Protein AF-A0A379B5F2-F1 (afdb_monomer)

Foldseek 3Di:
DPDLLVVLLQLLQVFDQPDQPDLVSQLVSSVVSVQDSVSSVVDVVQKGWPDWDCDDPVRGIWTWIAGPPPRDIDIHD

Nearest PDB structures (foldseek):
  8cgx-assembly1_A  TM=6.937E-01  e=1.569E+00  Neurospora crassa
  6zn8-assembly1_C  TM=6.514E-01  e=2.318E+00  Haemophilus influenzae 86-028NP
  8qlw-assembly1_A-2  TM=6.849E-01  e=2.640E+00  Purpureocillium lilacinum

Solvent-accessible surface area (backbone atoms only — not comparable to full-atom values): 4429 Å² total; per-residue (Å²): 139,72,65,71,62,52,56,54,50,56,49,51,31,74,37,70,66,88,47,69,88,41,67,67,51,40,30,54,26,30,40,74,70,71,40,51,74,66,55,27,50,53,43,55,73,43,33,45,61,79,44,70,41,75,77,42,101,82,74,48,31,44,31,34,34,31,32,72,83,79,65,49,73,47,80,31,101

pLDDT: mean 83.82, std 10.55, range [48.06, 92.62]

Sequence (77 aa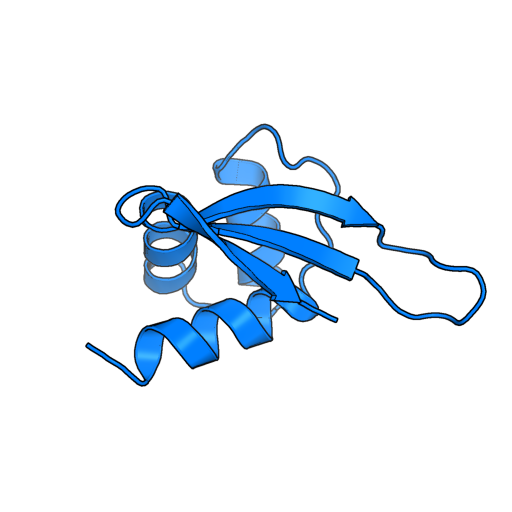):
MSNDNLALLAAAAYGKFTDIKYDKEIQEALKKEKISREQAKKFTDTYEILAHQANTANGYSGTIVRNRHSHQVVVLH

Mean predicted aligned error: 5.18 Å

Secondary structure (DSSP, 8-state):
--HHHHHHHHHHHH---S-SS-HHHHHHHHHHTT--HHHHHHHHHHEEEEEEES--TTS--EEEEEETTT--EEEE-

Radius of gyration: 11.48 Å; Cα contacts (8 Å, |Δi|>4): 111; chains: 1; bounding box: 28×26×30 Å

Structure (mmCIF, N/CA/C/O backbone):
data_AF-A0A379B5F2-F1
#
_entry.id   AF-A0A379B5F2-F1
#
loop_
_atom_site.group_PDB
_atom_site.id
_atom_site.type_symbol
_atom_site.label_atom_id
_atom_site.label_alt_id
_atom_site.label_comp_id
_atom_site.label_asym_id
_atom_site.label_entity_id
_atom_site.label_seq_id
_atom_site.pdbx_PDB_ins_code
_atom_site.Cartn_x
_atom_site.Cartn_y
_atom_site.Cartn_z
_atom_site.occupancy
_atom_site.B_iso_or_equiv
_atom_site.auth_seq_id
_atom_site.auth_comp_id
_atom_site.auth_asym_id
_atom_site.auth_atom_id
_atom_site.pdbx_PDB_model_num
ATOM 1 N N . MET A 1 1 ? -20.484 -1.091 4.101 1.00 48.06 1 MET A N 1
ATOM 2 C CA . MET A 1 1 ? -19.099 -0.789 3.671 1.00 48.06 1 MET A CA 1
ATOM 3 C C . MET A 1 1 ? -19.043 -1.000 2.166 1.00 48.06 1 MET A C 1
ATOM 5 O O . MET A 1 1 ? -19.312 -2.123 1.767 1.00 48.06 1 MET A O 1
ATOM 9 N N . SER A 1 2 ? -18.819 0.014 1.318 1.00 52.12 2 SER A N 1
ATOM 10 C CA . SER A 1 2 ? -18.742 -0.277 -0.131 1.00 52.12 2 SER A CA 1
ATOM 11 C C . SER A 1 2 ? -17.911 0.710 -0.963 1.00 52.12 2 SER A C 1
ATOM 13 O O . SER A 1 2 ? -17.002 0.266 -1.652 1.00 52.12 2 SER A O 1
ATOM 15 N N . ASN A 1 3 ? -18.098 2.031 -0.839 1.00 56.50 3 ASN A N 1
ATOM 16 C CA . ASN A 1 3 ? -17.444 2.967 -1.777 1.00 56.50 3 ASN A CA 1
ATOM 17 C C . ASN A 1 3 ? -16.017 3.384 -1.386 1.00 56.50 3 ASN A C 1
ATOM 19 O O . ASN A 1 3 ? -15.139 3.417 -2.245 1.00 56.50 3 ASN A O 1
ATOM 23 N N . ASP A 1 4 ? -15.749 3.629 -0.100 1.00 58.78 4 ASP A N 1
ATOM 24 C CA . ASP A 1 4 ? -14.421 4.083 0.349 1.00 58.78 4 ASP A CA 1
ATOM 25 C C . ASP A 1 4 ? -13.308 3.077 0.029 1.00 58.78 4 ASP A C 1
ATOM 27 O O . ASP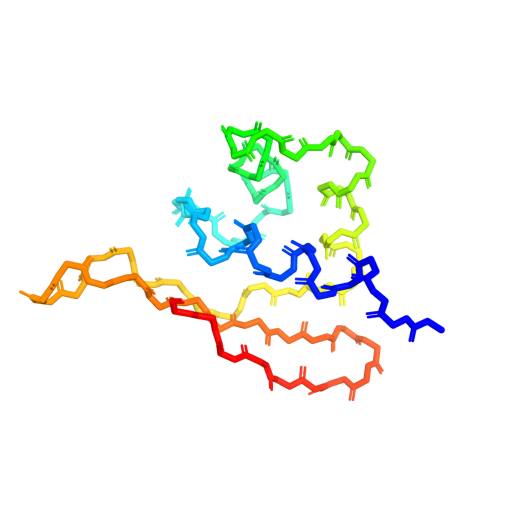 A 1 4 ? -12.182 3.459 -0.275 1.00 58.78 4 ASP A O 1
ATOM 31 N N . ASN A 1 5 ? -13.621 1.779 0.085 1.00 68.62 5 ASN A N 1
ATOM 32 C CA . ASN A 1 5 ? -12.647 0.721 -0.168 1.00 68.62 5 ASN A CA 1
ATOM 33 C C . ASN A 1 5 ? -12.292 0.612 -1.655 1.00 68.62 5 ASN A C 1
ATOM 35 O O . ASN A 1 5 ? -11.139 0.338 -1.972 1.00 68.62 5 ASN A O 1
ATOM 39 N N . LEU A 1 6 ? -13.247 0.857 -2.557 1.00 75.38 6 LEU A N 1
ATOM 40 C CA . LEU A 1 6 ? -13.002 0.827 -4.001 1.00 75.38 6 LEU A CA 1
ATOM 41 C C . LEU A 1 6 ? -12.144 2.016 -4.448 1.00 75.38 6 LEU A C 1
ATOM 43 O O . LEU A 1 6 ? -11.218 1.836 -5.234 1.00 75.38 6 LEU A O 1
ATOM 47 N N . ALA A 1 7 ? -12.387 3.208 -3.894 1.00 76.38 7 ALA A N 1
ATOM 48 C CA . ALA A 1 7 ? -11.567 4.387 -4.174 1.00 76.38 7 ALA A CA 1
ATOM 49 C C . ALA A 1 7 ? -10.109 4.213 -3.701 1.00 76.38 7 ALA A C 1
ATOM 51 O O . ALA A 1 7 ? -9.177 4.596 -4.407 1.00 76.38 7 ALA A O 1
ATOM 52 N N . LEU A 1 8 ? -9.904 3.583 -2.537 1.00 82.06 8 LEU A N 1
ATOM 53 C CA . LEU A 1 8 ? -8.569 3.261 -2.018 1.00 82.06 8 LEU A CA 1
ATOM 54 C C . LEU A 1 8 ? -7.821 2.256 -2.906 1.00 82.06 8 LEU A C 1
ATOM 56 O O . LEU A 1 8 ? -6.634 2.434 -3.168 1.00 82.06 8 LEU A O 1
ATOM 60 N N . LEU A 1 9 ? -8.513 1.218 -3.384 1.00 85.62 9 LEU A N 1
ATOM 61 C CA . LEU A 1 9 ? -7.945 0.227 -4.303 1.00 85.62 9 LEU A CA 1
ATOM 62 C C . LEU A 1 9 ? -7.564 0.858 -5.650 1.00 85.62 9 LEU A C 1
ATOM 64 O O . LEU A 1 9 ? -6.483 0.587 -6.163 1.00 85.62 9 LEU A O 1
ATOM 68 N N . ALA A 1 10 ? -8.404 1.744 -6.188 1.00 82.75 10 ALA A N 1
ATOM 69 C CA . ALA A 1 10 ? -8.118 2.449 -7.435 1.00 82.75 10 ALA A CA 1
ATOM 70 C C . ALA A 1 10 ? -6.867 3.333 -7.326 1.00 82.75 10 ALA A C 1
ATOM 72 O O . ALA A 1 10 ? -6.014 3.307 -8.207 1.00 82.75 10 ALA A O 1
ATOM 73 N N . ALA A 1 11 ? -6.702 4.070 -6.226 1.00 80.75 11 ALA A N 1
ATOM 74 C CA . ALA A 1 11 ? -5.493 4.865 -6.017 1.00 80.75 11 ALA A CA 1
ATOM 75 C C . ALA A 1 11 ? -4.235 4.001 -5.843 1.00 80.75 11 ALA A C 1
ATOM 77 O O . ALA A 1 11 ? -3.163 4.360 -6.326 1.00 80.75 11 ALA A O 1
ATOM 78 N N . ALA A 1 12 ? -4.364 2.834 -5.209 1.00 84.38 12 ALA A N 1
ATOM 79 C CA . ALA A 1 12 ? -3.267 1.880 -5.110 1.00 84.38 12 ALA A CA 1
ATOM 80 C C . ALA A 1 12 ? -2.867 1.276 -6.469 1.00 84.38 12 ALA A C 1
ATOM 82 O O . ALA A 1 12 ? -1.728 0.845 -6.610 1.00 84.38 12 ALA A O 1
ATOM 83 N N . ALA A 1 13 ? -3.735 1.278 -7.486 1.00 84.62 13 ALA A N 1
ATOM 84 C CA . ALA A 1 13 ? -3.362 0.846 -8.837 1.00 84.62 13 ALA A CA 1
ATOM 85 C C . ALA A 1 13 ? -2.277 1.749 -9.455 1.00 84.62 13 ALA A C 1
ATOM 87 O O . ALA A 1 13 ? -1.377 1.258 -10.131 1.00 84.62 13 ALA A O 1
ATOM 88 N N . TYR A 1 14 ? -2.322 3.051 -9.154 1.00 81.38 14 TYR A N 1
ATOM 89 C CA . TYR A 1 14 ? -1.357 4.048 -9.633 1.00 81.38 14 TYR A CA 1
ATOM 90 C C . TYR A 1 14 ? -0.159 4.244 -8.694 1.00 81.38 14 TYR A C 1
ATOM 92 O O . TYR A 1 14 ? 0.818 4.903 -9.054 1.00 81.38 14 TYR A O 1
ATOM 100 N N . GLY A 1 15 ? -0.210 3.658 -7.495 1.00 82.75 15 GLY A N 1
ATOM 101 C CA . GLY A 1 15 ? 0.862 3.740 -6.515 1.00 82.75 15 GLY A CA 1
ATOM 102 C C . GLY A 1 15 ? 2.158 3.118 -7.036 1.00 82.75 15 GLY A C 1
ATOM 103 O O . GLY A 1 15 ? 2.207 1.948 -7.413 1.00 82.75 15 GLY A O 1
ATOM 104 N N . LYS A 1 16 ? 3.244 3.895 -7.009 1.00 84.38 16 LYS A N 1
ATOM 105 C CA . LYS A 1 16 ? 4.595 3.391 -7.292 1.00 84.38 16 LYS A CA 1
ATOM 106 C C . LYS A 1 16 ? 5.193 2.780 -6.029 1.00 84.38 16 LYS A C 1
ATOM 108 O O . LYS A 1 16 ? 5.800 3.492 -5.227 1.00 84.38 16 LYS A O 1
ATOM 113 N N . PHE A 1 17 ? 5.027 1.472 -5.851 1.00 86.62 17 PHE A N 1
ATOM 114 C CA . PHE A 1 17 ? 5.527 0.770 -4.669 1.00 86.62 17 PHE A CA 1
ATOM 115 C C . PHE A 1 17 ? 6.937 0.226 -4.908 1.00 86.62 17 PHE A C 1
ATOM 117 O O . PHE A 1 17 ? 7.127 -0.795 -5.562 1.00 86.62 17 PHE A O 1
ATOM 124 N N . THR A 1 18 ? 7.946 0.912 -4.375 1.00 83.12 18 THR A N 1
ATOM 125 C CA . THR A 1 18 ? 9.347 0.465 -4.450 1.00 83.12 18 THR A CA 1
ATOM 126 C C . THR A 1 18 ? 9.685 -0.588 -3.402 1.00 83.12 18 THR A C 1
ATOM 128 O O . THR A 1 18 ? 10.493 -1.473 -3.665 1.00 83.12 18 THR A O 1
ATOM 131 N N . ASP A 1 19 ? 9.056 -0.506 -2.228 1.00 84.31 19 ASP A N 1
ATOM 132 C CA . ASP A 1 19 ? 9.185 -1.493 -1.161 1.00 84.31 19 ASP A CA 1
ATOM 133 C C . ASP A 1 19 ? 7.801 -1.805 -0.583 1.00 84.31 19 ASP A C 1
ATOM 135 O O . ASP A 1 19 ? 7.135 -0.944 -0.008 1.00 84.31 19 ASP A O 1
ATOM 139 N N . ILE A 1 20 ? 7.358 -3.046 -0.780 1.00 88.81 20 ILE A N 1
ATOM 140 C CA . ILE A 1 20 ? 6.053 -3.541 -0.325 1.00 88.81 20 ILE A CA 1
ATOM 141 C C . ILE A 1 20 ? 6.135 -4.254 1.032 1.00 88.81 20 ILE A C 1
ATOM 143 O O . ILE A 1 20 ? 5.117 -4.715 1.536 1.00 88.81 20 ILE A O 1
ATOM 147 N N . LYS A 1 21 ? 7.330 -4.379 1.632 1.00 86.81 21 LYS A N 1
ATOM 148 C CA . LYS A 1 21 ? 7.508 -5.061 2.926 1.00 86.81 21 LYS A CA 1
ATOM 149 C C . LYS A 1 21 ? 7.144 -4.182 4.115 1.00 86.81 21 LYS A C 1
ATOM 151 O O . LYS A 1 21 ? 6.858 -4.706 5.189 1.00 86.81 21 LYS A O 1
ATOM 156 N N . TYR A 1 22 ? 7.184 -2.863 3.940 1.00 89.19 22 TYR A N 1
ATOM 157 C CA . TYR A 1 22 ? 6.977 -1.904 5.017 1.00 89.19 22 TYR A CA 1
ATOM 158 C C . TYR A 1 22 ? 5.753 -1.034 4.746 1.00 89.19 22 TYR A C 1
ATOM 160 O O . TYR A 1 22 ? 5.734 -0.246 3.803 1.00 89.19 22 TYR A O 1
ATOM 168 N N . ASP A 1 23 ? 4.768 -1.094 5.645 1.00 91.19 23 ASP A N 1
ATOM 169 C CA . ASP A 1 23 ? 3.544 -0.287 5.547 1.00 91.19 23 ASP A CA 1
ATOM 170 C C . ASP A 1 23 ? 3.841 1.215 5.439 1.00 91.19 23 ASP A C 1
ATOM 172 O O . ASP A 1 23 ? 3.129 1.944 4.755 1.00 91.19 23 ASP A O 1
ATOM 176 N N . LYS A 1 24 ? 4.924 1.688 6.067 1.00 91.50 24 LYS A N 1
ATOM 177 C CA . LYS A 1 24 ? 5.356 3.085 5.966 1.00 91.50 24 LYS A CA 1
ATOM 178 C C . LYS A 1 24 ? 5.688 3.476 4.523 1.00 91.50 24 LYS A C 1
ATOM 180 O O . LYS A 1 24 ? 5.216 4.511 4.067 1.00 91.50 24 LYS A O 1
ATOM 185 N N . GLU A 1 25 ? 6.437 2.646 3.803 1.00 91.06 25 GLU A N 1
ATOM 186 C CA . GLU A 1 25 ? 6.820 2.902 2.407 1.00 91.06 25 GLU A CA 1
ATOM 187 C C . 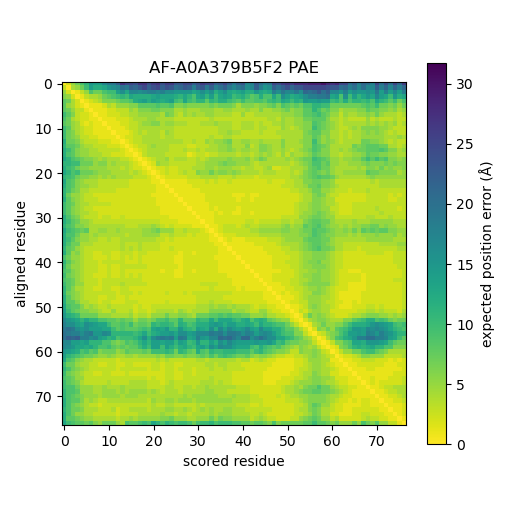GLU A 1 25 ? 5.594 2.860 1.484 1.00 91.06 25 GLU A C 1
ATOM 189 O O . GLU A 1 25 ? 5.427 3.723 0.620 1.00 91.06 25 GLU A O 1
ATOM 194 N N . ILE A 1 26 ? 4.666 1.933 1.741 1.00 91.00 26 ILE A N 1
ATOM 195 C CA . ILE A 1 26 ? 3.376 1.858 1.040 1.00 91.00 26 ILE A CA 1
ATOM 196 C C . ILE A 1 26 ? 2.550 3.129 1.284 1.00 91.00 26 ILE A C 1
ATOM 198 O O . ILE A 1 26 ? 2.023 3.724 0.343 1.00 91.00 26 ILE A O 1
ATOM 202 N N . GLN A 1 27 ? 2.460 3.590 2.534 1.00 92.00 27 GLN A N 1
ATOM 203 C CA . GLN A 1 27 ? 1.746 4.819 2.880 1.00 92.00 27 GLN A CA 1
ATOM 204 C C . GLN A 1 27 ? 2.385 6.055 2.236 1.00 92.00 27 GLN A C 1
ATOM 206 O O . GLN A 1 27 ? 1.661 6.934 1.769 1.00 92.00 27 GLN A O 1
ATOM 211 N N . GLU A 1 28 ? 3.718 6.148 2.190 1.00 91.38 28 GLU A N 1
ATOM 212 C CA . GLU A 1 28 ? 4.413 7.230 1.482 1.00 91.38 28 GLU A CA 1
ATOM 213 C C . GLU A 1 28 ? 4.105 7.216 -0.020 1.00 91.38 28 GLU A C 1
ATOM 215 O O . GLU A 1 28 ? 3.843 8.274 -0.597 1.00 91.38 28 GLU A O 1
ATOM 220 N N . ALA A 1 29 ? 4.081 6.038 -0.650 1.00 89.75 29 ALA A N 1
ATOM 221 C CA . ALA A 1 29 ? 3.719 5.896 -2.058 1.00 89.75 29 ALA A CA 1
ATOM 222 C C . ALA A 1 29 ? 2.275 6.348 -2.327 1.00 89.75 29 ALA A C 1
ATOM 224 O O . ALA A 1 29 ? 2.043 7.136 -3.239 1.00 89.75 29 ALA A O 1
ATOM 225 N N . LEU A 1 30 ? 1.315 5.941 -1.492 1.00 89.38 30 LEU A N 1
ATOM 226 C CA . LEU A 1 30 ? -0.086 6.356 -1.632 1.00 89.38 30 LEU A CA 1
ATOM 227 C C . LEU A 1 30 ? -0.264 7.866 -1.456 1.00 89.38 30 LEU A C 1
ATOM 229 O O . LEU A 1 30 ? -0.996 8.498 -2.214 1.00 89.38 30 LEU A O 1
ATOM 233 N N . LYS A 1 31 ? 0.435 8.481 -0.497 1.00 89.38 31 LYS A N 1
ATOM 234 C CA . LYS A 1 31 ? 0.367 9.937 -0.293 1.00 89.38 31 LYS A CA 1
ATOM 235 C C . LYS A 1 31 ? 0.851 10.731 -1.510 1.00 89.38 31 LYS A C 1
ATOM 237 O O . LYS A 1 31 ? 0.343 11.826 -1.747 1.00 89.38 31 LYS A O 1
ATOM 242 N N . LYS A 1 32 ? 1.792 10.195 -2.301 1.00 88.62 32 LYS A N 1
ATOM 243 C CA . LYS A 1 32 ? 2.217 10.813 -3.574 1.00 88.62 32 LYS A CA 1
ATOM 244 C C . LYS A 1 32 ? 1.089 10.830 -4.611 1.00 88.62 32 LYS A C 1
ATOM 246 O O . LYS A 1 32 ? 0.992 11.790 -5.368 1.00 88.62 32 LYS A O 1
ATOM 251 N N . GLU A 1 33 ? 0.173 9.867 -4.542 1.00 85.75 33 GLU A N 1
ATOM 252 C CA . GLU A 1 33 ? -1.059 9.798 -5.342 1.00 85.75 33 GLU A CA 1
ATOM 253 C C . GLU A 1 33 ? -2.218 10.623 -4.742 1.00 85.75 33 GLU A C 1
ATOM 255 O O . GLU A 1 33 ? -3.389 10.385 -5.030 1.00 85.75 33 GLU A O 1
ATOM 260 N N . LYS A 1 34 ? -1.910 11.622 -3.897 1.00 84.94 34 LYS A N 1
ATOM 261 C CA . LYS A 1 34 ? -2.879 12.540 -3.261 1.00 84.94 34 LYS A CA 1
ATOM 262 C C . LYS A 1 34 ? -3.900 11.857 -2.337 1.00 84.94 34 LYS A C 1
ATOM 264 O O . LYS A 1 34 ? -4.924 12.452 -2.004 1.00 84.94 34 LYS A O 1
ATOM 269 N N . ILE A 1 35 ? -3.605 10.645 -1.873 1.00 87.56 35 ILE A N 1
ATOM 270 C CA . ILE A 1 35 ? -4.358 9.970 -0.811 1.00 87.56 35 ILE A CA 1
ATOM 271 C C . ILE A 1 35 ? -4.042 10.636 0.537 1.00 87.56 35 ILE A C 1
ATOM 273 O O . ILE A 1 35 ? -2.882 10.927 0.844 1.00 87.56 35 ILE A O 1
ATOM 277 N N . SER A 1 36 ? -5.059 10.866 1.375 1.00 89.38 36 SER A N 1
ATOM 278 C CA . SER A 1 36 ? -4.839 11.438 2.708 1.00 89.38 36 SER A CA 1
ATOM 279 C C . SER A 1 36 ? -4.065 10.472 3.616 1.00 89.38 36 SER A C 1
ATOM 281 O O . SER A 1 36 ? -4.091 9.254 3.438 1.00 89.38 36 SER A O 1
ATOM 283 N N . ARG A 1 37 ? -3.394 10.990 4.652 1.00 90.12 37 ARG A N 1
ATOM 284 C CA . ARG A 1 37 ? -2.658 10.144 5.611 1.00 90.12 37 ARG A CA 1
ATOM 285 C C . ARG A 1 37 ? -3.558 9.094 6.274 1.00 90.12 37 ARG A C 1
ATOM 287 O O . ARG A 1 37 ? -3.135 7.958 6.465 1.00 90.12 37 ARG A O 1
ATOM 294 N N . GLU A 1 38 ? -4.786 9.471 6.618 1.00 90.88 38 GLU A N 1
ATOM 295 C CA . GLU A 1 38 ? -5.766 8.576 7.243 1.00 90.88 38 GLU A CA 1
ATOM 296 C C . GLU A 1 38 ? -6.218 7.477 6.281 1.00 90.88 38 GLU A C 1
ATOM 298 O O . GLU A 1 38 ? -6.315 6.315 6.665 1.00 90.88 38 GLU A O 1
ATOM 303 N N . GLN A 1 39 ? -6.430 7.830 5.014 1.00 89.25 39 GLN A N 1
ATOM 304 C CA . GLN A 1 39 ? -6.781 6.894 3.952 1.00 89.25 39 GLN A CA 1
ATOM 305 C C . GLN A 1 39 ? -5.639 5.917 3.642 1.00 89.25 39 GLN A C 1
ATOM 307 O O . GLN A 1 39 ? -5.883 4.718 3.528 1.00 89.25 39 GLN A O 1
ATOM 312 N N . ALA A 1 40 ? -4.395 6.398 3.576 1.00 90.44 40 ALA A N 1
ATOM 313 C CA . ALA A 1 40 ? -3.217 5.554 3.380 1.00 90.44 40 ALA A CA 1
ATOM 314 C C . ALA A 1 40 ? -3.042 4.559 4.535 1.00 90.44 40 ALA A C 1
ATOM 316 O O . ALA A 1 40 ? -2.781 3.380 4.306 1.00 90.44 40 ALA A O 1
ATOM 317 N N . LYS A 1 41 ? -3.246 5.015 5.778 1.00 92.38 41 LYS A N 1
ATOM 318 C CA . LYS A 1 41 ? -3.229 4.141 6.954 1.00 92.38 41 LYS A CA 1
ATOM 319 C C . LYS A 1 41 ? -4.352 3.102 6.891 1.00 92.38 41 LYS A C 1
ATOM 321 O O . LYS A 1 41 ? -4.091 1.912 7.026 1.00 92.38 41 LYS A O 1
ATOM 326 N N . LYS A 1 42 ? -5.586 3.533 6.601 1.00 91.56 42 LYS A N 1
ATOM 327 C CA . LYS A 1 42 ? -6.741 2.638 6.430 1.00 91.56 42 LYS A CA 1
ATOM 328 C C . LYS A 1 42 ? -6.479 1.581 5.354 1.00 91.56 42 LYS A C 1
ATOM 330 O O . LYS A 1 42 ? -6.887 0.434 5.526 1.00 91.56 42 LYS A O 1
ATOM 335 N N . PHE A 1 43 ? -5.790 1.947 4.271 1.00 91.19 43 PHE A N 1
ATOM 336 C CA . PHE A 1 43 ? -5.377 1.001 3.240 1.00 91.19 43 PHE A CA 1
ATOM 337 C C . PHE A 1 43 ? -4.447 -0.074 3.805 1.00 91.19 43 PHE A C 1
ATOM 339 O O . PHE A 1 43 ? -4.795 -1.241 3.692 1.00 91.19 43 PHE A O 1
ATOM 346 N N . THR A 1 44 ? -3.330 0.279 4.448 1.00 92.62 44 THR A N 1
ATOM 347 C CA . THR A 1 44 ? -2.373 -0.719 4.973 1.00 92.62 44 THR A CA 1
ATOM 348 C C . THR A 1 44 ? -2.924 -1.548 6.134 1.00 92.62 44 THR A C 1
ATOM 350 O O . THR A 1 44 ? -2.538 -2.705 6.303 1.00 92.62 44 THR A O 1
ATOM 353 N N . ASP A 1 45 ? -3.863 -0.985 6.900 1.00 92.50 45 ASP A N 1
ATOM 354 C CA . ASP A 1 45 ? -4.580 -1.700 7.960 1.00 92.50 45 ASP A CA 1
ATOM 355 C C . ASP A 1 45 ? -5.531 -2.762 7.370 1.00 92.50 45 ASP A C 1
ATOM 357 O O . ASP A 1 45 ? -5.719 -3.827 7.953 1.00 92.50 45 ASP A O 1
ATOM 361 N N . THR A 1 46 ? -6.115 -2.495 6.195 1.00 91.69 46 THR A N 1
ATOM 362 C CA . THR A 1 46 ? -7.120 -3.369 5.558 1.00 91.69 46 THR A CA 1
ATOM 363 C C . THR A 1 46 ? -6.508 -4.334 4.543 1.00 91.69 46 THR A C 1
ATOM 365 O O . THR A 1 46 ? -6.974 -5.465 4.396 1.00 91.69 46 THR A O 1
ATOM 368 N N . TYR A 1 47 ? -5.485 -3.890 3.821 1.00 91.19 47 TYR A N 1
ATOM 369 C CA . TYR A 1 47 ? -4.889 -4.577 2.687 1.00 91.19 47 TYR A CA 1
ATOM 370 C C . TYR A 1 47 ? -3.383 -4.721 2.865 1.00 91.19 47 TYR A C 1
ATOM 372 O O . TYR A 1 47 ? -2.701 -3.843 3.387 1.00 91.19 47 TYR A O 1
ATOM 380 N N . GLU A 1 48 ? -2.859 -5.830 2.370 1.00 92.25 48 GLU A N 1
ATOM 381 C CA . GLU A 1 48 ? -1.431 -6.027 2.158 1.00 92.25 48 GLU A CA 1
ATOM 382 C C . GLU A 1 48 ? -1.152 -6.156 0.663 1.00 92.25 48 GLU A C 1
ATOM 384 O O . GLU A 1 48 ? -1.950 -6.735 -0.079 1.00 92.25 48 GLU A O 1
ATOM 389 N N . ILE A 1 49 ? -0.017 -5.624 0.218 1.00 91.69 49 ILE A N 1
ATOM 390 C CA . ILE A 1 49 ? 0.448 -5.807 -1.155 1.00 91.69 49 ILE A CA 1
ATOM 391 C C . ILE A 1 49 ? 1.249 -7.106 -1.196 1.00 91.69 49 ILE A C 1
ATOM 393 O O . ILE A 1 49 ? 2.272 -7.232 -0.530 1.00 91.69 49 ILE A O 1
ATOM 397 N N . LEU A 1 50 ? 0.778 -8.075 -1.978 1.00 90.94 50 LEU A N 1
ATOM 398 C CA . LEU A 1 50 ? 1.450 -9.363 -2.161 1.00 90.94 50 LEU A CA 1
ATOM 399 C C . LEU A 1 50 ? 2.526 -9.285 -3.244 1.00 90.94 50 LEU A C 1
ATOM 401 O O . LEU A 1 50 ? 3.572 -9.920 -3.138 1.00 90.94 50 LEU A O 1
ATOM 405 N N . ALA A 1 51 ? 2.253 -8.518 -4.296 1.00 89.00 51 ALA A N 1
ATOM 406 C CA . ALA A 1 51 ? 3.162 -8.319 -5.410 1.00 89.00 51 ALA A CA 1
ATOM 407 C C . ALA A 1 51 ? 2.869 -6.980 -6.085 1.00 89.00 51 ALA A C 1
ATOM 409 O O . ALA A 1 51 ? 1.713 -6.577 -6.205 1.00 89.00 51 ALA A O 1
ATOM 410 N N . HIS A 1 52 ? 3.916 -6.318 -6.561 1.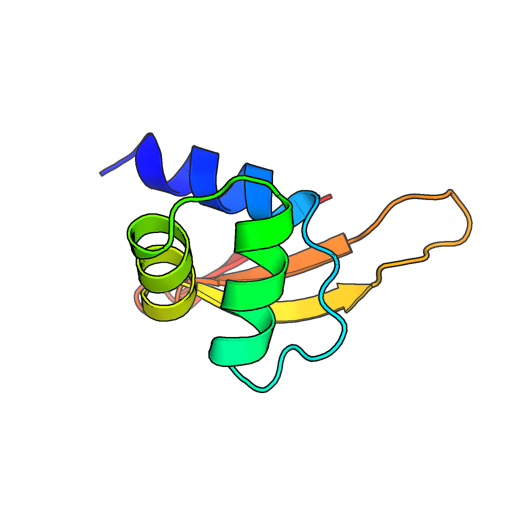00 87.75 52 HIS A N 1
ATOM 411 C CA . HIS A 1 52 ? 3.804 -5.132 -7.396 1.00 87.75 52 HIS A CA 1
ATOM 412 C C . HIS A 1 52 ? 4.807 -5.228 -8.539 1.00 87.75 52 HIS A C 1
ATOM 414 O O . HIS A 1 52 ? 5.989 -5.493 -8.321 1.00 87.75 52 HIS A O 1
ATOM 420 N N . GLN A 1 53 ? 4.332 -4.995 -9.754 1.00 83.88 53 GLN A N 1
ATOM 421 C CA . GLN A 1 53 ? 5.146 -4.949 -10.953 1.00 83.88 53 GLN A CA 1
ATOM 422 C C . GLN A 1 53 ? 4.897 -3.618 -11.654 1.00 83.88 53 GLN A C 1
ATOM 424 O O . GLN A 1 53 ? 3.926 -3.469 -12.388 1.00 83.88 53 GLN A O 1
ATOM 429 N N . ALA A 1 54 ? 5.786 -2.652 -11.410 1.00 70.94 54 ALA A N 1
ATOM 430 C CA . ALA A 1 54 ? 5.662 -1.285 -11.920 1.00 70.94 54 ALA A CA 1
ATOM 431 C C . ALA A 1 54 ? 5.839 -1.177 -13.445 1.00 70.94 54 ALA A C 1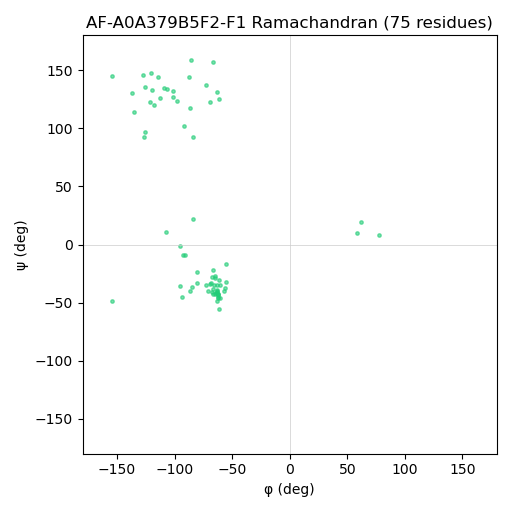
ATOM 433 O O . ALA A 1 54 ? 5.221 -0.327 -14.072 1.00 70.94 54 ALA A O 1
ATOM 434 N N . ASN A 1 55 ? 6.683 -2.030 -14.037 1.00 66.94 55 ASN A N 1
ATOM 435 C CA . ASN A 1 55 ? 7.059 -1.962 -15.449 1.00 66.94 55 ASN A CA 1
ATOM 436 C C . ASN A 1 55 ? 6.815 -3.314 -16.123 1.00 66.94 55 ASN A C 1
ATOM 438 O O . ASN A 1 55 ? 7.674 -4.198 -16.109 1.00 66.94 55 ASN A O 1
ATOM 442 N N . THR A 1 56 ? 5.638 -3.489 -16.716 1.00 65.12 56 THR A N 1
ATOM 443 C CA . THR A 1 56 ? 5.435 -4.536 -17.727 1.00 65.12 56 THR A CA 1
ATOM 444 C C . THR A 1 56 ? 5.846 -4.005 -19.103 1.00 65.12 56 THR A C 1
ATOM 446 O O . THR A 1 56 ? 5.877 -2.794 -19.324 1.00 65.12 56 THR A O 1
ATOM 449 N N . ALA A 1 57 ? 6.152 -4.900 -20.048 1.00 62.28 57 ALA A N 1
ATOM 450 C CA . ALA A 1 57 ? 6.623 -4.546 -21.395 1.00 62.28 57 ALA A CA 1
ATOM 451 C C . ALA A 1 57 ? 5.689 -3.591 -22.174 1.00 62.28 57 ALA A C 1
ATOM 453 O O . ALA A 1 57 ? 6.124 -2.963 -23.132 1.00 62.28 57 ALA A O 1
ATOM 454 N N . ASN A 1 58 ? 4.433 -3.450 -21.736 1.00 63.69 58 ASN A N 1
ATOM 455 C CA . ASN A 1 58 ? 3.402 -2.638 -22.379 1.00 63.69 58 ASN A CA 1
ATOM 456 C C . ASN A 1 58 ? 3.069 -1.340 -21.612 1.00 63.69 58 ASN A C 1
ATOM 458 O O . ASN A 1 58 ? 2.073 -0.696 -21.924 1.00 63.69 58 ASN A O 1
ATOM 462 N N . GLY A 1 59 ? 3.855 -0.961 -20.596 1.00 64.75 59 GLY A N 1
ATOM 463 C CA . GLY A 1 59 ? 3.624 0.261 -19.811 1.00 64.75 59 GLY A CA 1
ATOM 464 C C . GLY A 1 59 ? 2.507 0.161 -18.763 1.00 64.75 59 GLY A C 1
ATOM 465 O O . GLY A 1 59 ? 2.168 1.167 -18.147 1.00 64.75 59 GLY A O 1
ATOM 466 N N . TYR A 1 60 ? 1.960 -1.037 -18.536 1.00 64.75 60 TYR A N 1
ATOM 467 C CA . TYR A 1 60 ? 0.998 -1.308 -17.465 1.00 64.75 60 TYR A CA 1
ATOM 468 C C . TYR A 1 60 ? 1.720 -1.672 -16.165 1.00 64.75 60 TYR A C 1
ATOM 470 O O . TYR A 1 60 ? 2.739 -2.375 -16.195 1.00 64.75 60 TYR A O 1
ATOM 478 N N . SER A 1 61 ? 1.162 -1.253 -15.032 1.00 74.62 61 SER A N 1
ATOM 479 C CA . SER A 1 61 ? 1.580 -1.692 -13.701 1.00 74.62 61 SER A CA 1
ATOM 480 C C . SER A 1 61 ? 0.547 -2.647 -13.119 1.00 74.62 61 SER A C 1
ATOM 482 O O . SER 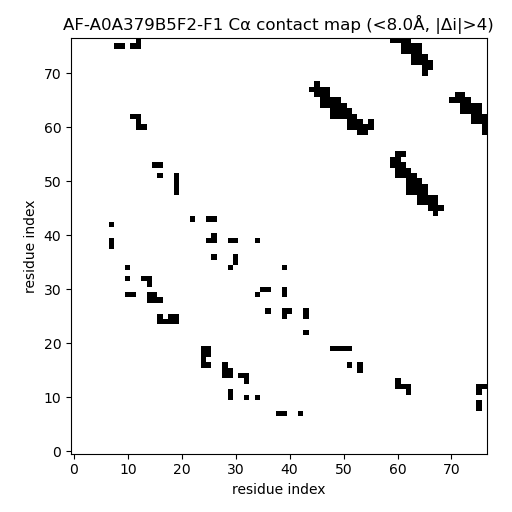A 1 61 ? -0.641 -2.367 -13.179 1.00 74.62 61 SER A O 1
ATOM 484 N N . GLY A 1 62 ? 0.986 -3.768 -12.549 1.00 84.75 62 GLY A N 1
ATOM 485 C CA . GLY A 1 62 ? 0.102 -4.715 -11.867 1.00 84.75 62 GLY A CA 1
ATOM 486 C C . GLY A 1 62 ? 0.386 -4.744 -10.372 1.00 84.75 62 GLY A C 1
ATOM 487 O O . GLY A 1 62 ? 1.526 -4.987 -9.975 1.00 84.75 62 GLY A O 1
ATOM 488 N N . THR A 1 63 ? -0.632 -4.544 -9.539 1.00 88.81 63 THR A N 1
ATOM 489 C CA . THR A 1 63 ? -0.524 -4.67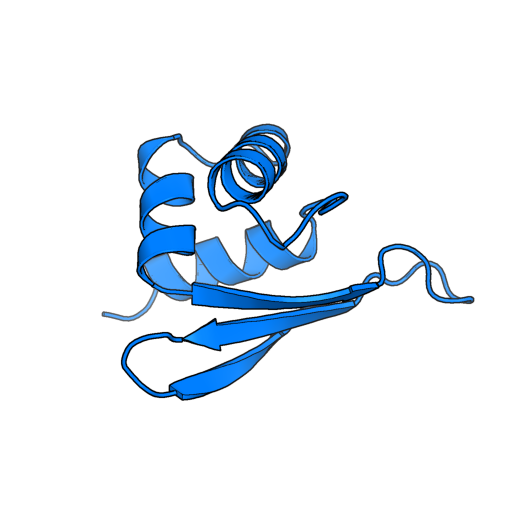2 -8.078 1.00 88.81 63 THR A CA 1
ATOM 490 C C . THR A 1 63 ? -1.509 -5.718 -7.581 1.00 88.81 63 THR A C 1
ATOM 492 O O . THR A 1 63 ? -2.712 -5.599 -7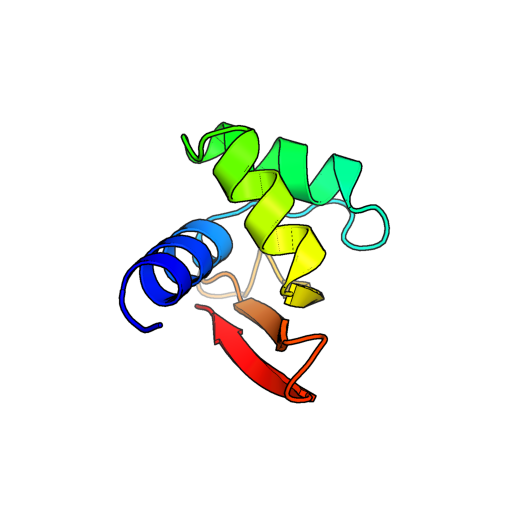.783 1.00 88.81 63 THR A O 1
ATOM 495 N N . ILE A 1 64 ? -1.015 -6.747 -6.901 1.00 90.44 64 ILE A N 1
ATOM 496 C CA . ILE A 1 64 ? -1.850 -7.755 -6.248 1.00 90.44 64 ILE A CA 1
ATOM 497 C C . ILE A 1 64 ? -1.957 -7.387 -4.778 1.00 90.44 64 ILE A C 1
ATOM 499 O O . ILE A 1 64 ? -0.943 -7.291 -4.083 1.00 90.44 64 ILE A O 1
ATOM 503 N N . VAL A 1 65 ? -3.184 -7.229 -4.298 1.00 92.38 65 VAL A N 1
ATOM 504 C CA . VAL A 1 65 ? -3.468 -6.946 -2.893 1.00 92.38 65 VAL A CA 1
ATOM 505 C C . VAL A 1 65 ? -4.350 -8.024 -2.292 1.00 92.38 65 VAL A C 1
ATOM 507 O O . VAL A 1 65 ? -5.204 -8.600 -2.964 1.00 92.38 65 VAL A O 1
ATOM 510 N N . ARG A 1 66 ? -4.167 -8.287 -1.003 1.00 92.38 66 ARG A N 1
ATOM 511 C CA . ARG A 1 66 ? -5.036 -9.168 -0.226 1.00 92.38 66 ARG A CA 1
ATOM 512 C C . ARG A 1 66 ? -5.658 -8.385 0.912 1.00 92.38 66 ARG A C 1
ATOM 514 O O . ARG A 1 66 ? -4.968 -7.669 1.629 1.00 92.38 66 ARG A O 1
ATOM 521 N N . ASN A 1 67 ? -6.964 -8.527 1.087 1.00 92.00 67 ASN A N 1
ATOM 522 C CA . ASN A 1 67 ? -7.637 -8.043 2.279 1.00 92.00 67 ASN A CA 1
ATOM 523 C C . ASN A 1 67 ? -7.207 -8.907 3.472 1.00 92.00 67 ASN A C 1
ATOM 525 O O . ASN A 1 67 ? -7.391 -10.126 3.454 1.00 92.00 67 ASN A O 1
ATOM 529 N N . ARG A 1 68 ? -6.654 -8.282 4.511 1.00 90.56 68 ARG A N 1
ATOM 530 C CA . ARG A 1 68 ? -6.125 -8.978 5.691 1.00 90.56 68 ARG A CA 1
ATOM 531 C C . ARG A 1 68 ? -7.214 -9.702 6.490 1.00 90.56 68 ARG A C 1
ATOM 533 O O . ARG A 1 68 ? -6.915 -10.689 7.151 1.00 90.56 68 ARG A O 1
ATOM 540 N N . HIS A 1 69 ? -8.461 -9.227 6.425 1.00 89.81 69 HIS A N 1
ATOM 541 C CA . HIS A 1 69 ? -9.586 -9.751 7.205 1.00 89.81 69 HIS A CA 1
ATOM 542 C C . HIS A 1 69 ? -10.399 -10.809 6.459 1.00 89.81 69 HIS A C 1
ATOM 544 O O . HIS A 1 69 ? -10.757 -11.828 7.038 1.00 89.81 69 HIS A O 1
ATOM 550 N N . SER A 1 70 ? -10.729 -10.565 5.189 1.00 91.38 70 SER A N 1
ATOM 551 C CA . SER A 1 70 ? -11.553 -11.487 4.395 1.00 91.3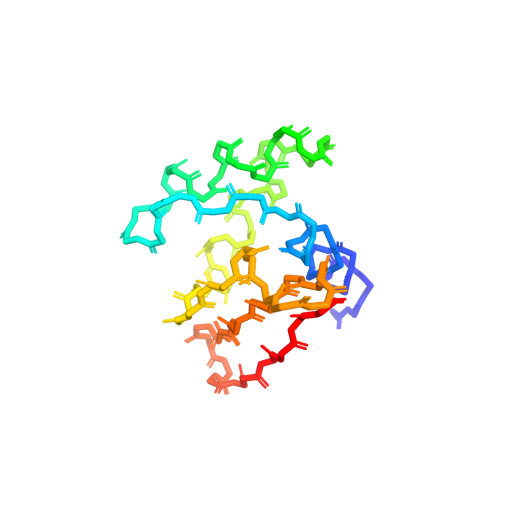8 70 SER A CA 1
ATOM 552 C C . SER A 1 70 ? -10.734 -12.490 3.588 1.00 91.38 70 SER A C 1
ATOM 554 O O . SER A 1 70 ? -11.308 -13.386 2.975 1.00 91.38 70 SER A O 1
ATOM 556 N N . HIS A 1 71 ? -9.411 -12.312 3.531 1.00 89.44 71 HIS A N 1
ATOM 557 C CA . HIS A 1 71 ? -8.492 -13.047 2.658 1.00 89.44 71 HIS A CA 1
ATOM 558 C C . HIS A 1 71 ? -8.806 -12.933 1.159 1.00 89.44 71 HIS A C 1
ATOM 560 O O . HIS A 1 71 ? -8.187 -13.619 0.345 1.00 89.44 71 HIS A O 1
ATOM 566 N N . GLN A 1 72 ? -9.720 -12.038 0.773 1.00 90.94 72 GLN A N 1
ATOM 567 C CA . GLN A 1 72 ? -10.021 -11.761 -0.624 1.00 90.94 72 GLN A CA 1
ATOM 568 C C . GLN A 1 72 ? -8.787 -11.179 -1.315 1.00 90.94 72 GLN A C 1
ATOM 570 O O . GLN A 1 72 ? -8.179 -10.233 -0.813 1.00 90.94 72 GLN A O 1
ATOM 575 N N . VAL A 1 73 ? -8.448 -11.726 -2.479 1.00 90.94 73 VAL A N 1
ATOM 576 C CA . VAL A 1 73 ? -7.357 -11.236 -3.325 1.00 90.94 73 VAL A CA 1
ATOM 577 C C . VAL A 1 73 ? -7.943 -10.411 -4.462 1.00 90.94 73 VAL A C 1
ATOM 579 O O . VAL A 1 73 ? -8.900 -10.831 -5.111 1.00 90.94 73 VAL A O 1
ATOM 582 N N . VAL A 1 74 ? -7.371 -9.233 -4.688 1.00 89.56 74 VAL A N 1
ATOM 583 C CA . VAL A 1 74 ? -7.764 -8.301 -5.745 1.00 89.56 74 VAL A CA 1
ATOM 584 C C . VAL A 1 74 ? -6.530 -7.968 -6.572 1.00 89.56 74 VAL A C 1
ATOM 586 O O . VAL A 1 74 ? -5.454 -7.711 -6.030 1.00 89.56 74 VAL A O 1
ATOM 589 N N . VAL A 1 75 ? -6.690 -7.981 -7.891 1.00 87.69 75 VAL A N 1
ATOM 590 C CA . VAL A 1 75 ? -5.660 -7.549 -8.836 1.00 87.69 75 VAL A CA 1
ATOM 591 C C . VAL A 1 75 ? -6.019 -6.148 -9.316 1.00 87.69 75 VAL A C 1
ATOM 593 O O . VAL A 1 75 ? -7.142 -5.911 -9.752 1.00 87.69 75 VAL A O 1
ATOM 596 N N . LEU A 1 76 ? -5.068 -5.229 -9.194 1.00 85.44 76 LEU A N 1
ATOM 597 C CA . LEU A 1 76 ? -5.159 -3.831 -9.601 1.00 85.44 76 LEU A CA 1
ATOM 598 C C . LEU A 1 76 ? -4.268 -3.633 -10.830 1.00 85.44 76 LEU A C 1
ATOM 600 O O . LEU A 1 76 ? -3.135 -4.124 -10.837 1.00 85.44 76 LEU A O 1
ATOM 604 N N . HIS A 1 77 ? -4.774 -2.937 -11.846 1.00 79.06 77 HIS A N 1
ATOM 605 C CA . HIS A 1 77 ? -4.068 -2.652 -13.094 1.00 79.06 77 HIS A CA 1
ATOM 606 C C . HIS A 1 77 ? -4.397 -1.255 -13.625 1.00 79.06 77 HIS A C 1
ATOM 608 O O . HIS A 1 77 ? -5.534 -0.789 -13.367 1.00 79.06 77 HIS A O 1
#

Organism: NCBI:txid757